Protein AF-A0A523NC60-F1 (afdb_monomer)

Structure (mmCIF, N/CA/C/O backbone):
data_AF-A0A523NC60-F1
#
_entry.id   AF-A0A523NC60-F1
#
loop_
_atom_site.group_PDB
_atom_site.id
_atom_site.type_symbol
_atom_site.label_atom_id
_atom_site.label_alt_id
_atom_site.label_comp_id
_atom_site.label_asym_id
_atom_site.label_entity_id
_atom_site.label_seq_id
_atom_site.pdbx_PDB_ins_code
_atom_site.Cartn_x
_atom_site.Cartn_y
_atom_site.Cartn_z
_atom_site.occupancy
_atom_site.B_iso_or_equiv
_atom_site.auth_seq_id
_atom_site.auth_comp_id
_atom_site.auth_asym_id
_atom_site.auth_atom_id
_atom_site.pdbx_PDB_model_num
ATOM 1 N N . MET A 1 1 ? 5.456 19.891 18.892 1.00 43.47 1 MET A N 1
ATOM 2 C CA . MET A 1 1 ? 4.558 19.012 18.107 1.00 43.47 1 MET A CA 1
ATOM 3 C C . MET A 1 1 ? 5.278 17.685 17.909 1.00 43.47 1 MET A C 1
ATOM 5 O O . MET A 1 1 ? 6.424 17.712 17.483 1.00 43.47 1 MET A O 1
ATOM 9 N N . LYS A 1 2 ? 4.691 16.555 18.322 1.00 43.59 2 LYS A N 1
ATOM 10 C CA . LYS A 1 2 ? 5.332 15.228 18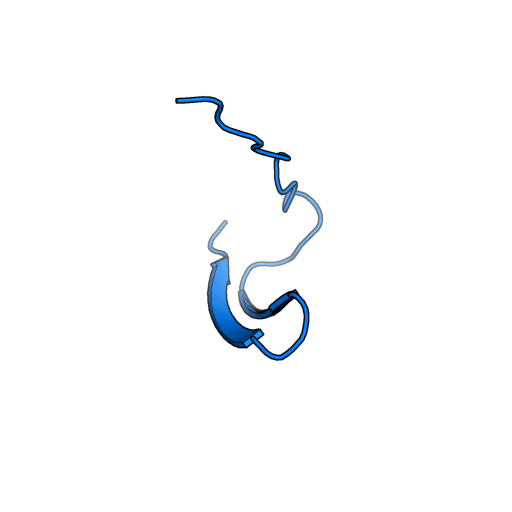.253 1.00 43.59 2 LYS A CA 1
ATOM 11 C C . LYS A 1 2 ? 4.890 14.550 16.948 1.00 43.59 2 LYS A C 1
ATOM 13 O O . LYS A 1 2 ? 3.704 14.284 16.794 1.00 43.59 2 LYS A O 1
ATOM 18 N N . ASN A 1 3 ? 5.812 14.318 16.014 1.00 51.56 3 ASN A N 1
ATOM 19 C CA . ASN A 1 3 ? 5.528 13.611 14.762 1.00 51.56 3 ASN A CA 1
ATOM 20 C C . ASN A 1 3 ? 5.615 12.099 15.011 1.00 51.56 3 ASN A C 1
ATOM 22 O O . ASN A 1 3 ? 6.707 11.565 15.179 1.00 51.56 3 ASN A O 1
ATOM 26 N N . PHE A 1 4 ? 4.473 11.412 15.065 1.00 59.53 4 PHE A N 1
ATOM 27 C CA . PHE A 1 4 ? 4.420 9.949 15.003 1.00 59.53 4 PHE A CA 1
ATOM 28 C C . PHE A 1 4 ? 4.428 9.534 13.528 1.00 59.53 4 PHE A C 1
ATOM 30 O O . PHE A 1 4 ? 3.378 9.473 12.894 1.00 59.53 4 PHE A O 1
ATOM 37 N N . GLY A 1 5 ? 5.617 9.322 12.963 1.00 63.47 5 GLY A N 1
ATOM 38 C CA . GLY A 1 5 ? 5.786 8.852 11.589 1.00 63.47 5 GLY A CA 1
ATOM 39 C C . GLY A 1 5 ? 6.368 7.445 11.579 1.00 63.47 5 GLY A C 1
ATOM 40 O O . GLY A 1 5 ? 7.505 7.261 11.996 1.00 63.47 5 GLY A O 1
ATOM 41 N N . GLY A 1 6 ? 5.590 6.460 11.129 1.00 67.69 6 GLY A N 1
ATOM 42 C CA . GLY A 1 6 ? 6.141 5.188 10.663 1.00 67.69 6 GLY A CA 1
ATOM 43 C C . GLY A 1 6 ? 6.573 5.337 9.206 1.00 67.69 6 GLY A C 1
ATOM 44 O O . GLY A 1 6 ? 5.867 5.979 8.426 1.00 67.69 6 GLY A O 1
ATOM 45 N N . GLU A 1 7 ? 7.723 4.779 8.836 1.00 77.94 7 GLU A N 1
ATOM 46 C CA . GLU A 1 7 ? 8.166 4.765 7.441 1.00 77.94 7 GLU A CA 1
ATOM 47 C C . GLU A 1 7 ? 7.397 3.703 6.651 1.00 77.94 7 GLU A C 1
ATOM 49 O O . GLU A 1 7 ? 7.301 2.542 7.051 1.00 77.94 7 GLU A O 1
ATOM 54 N N . PHE A 1 8 ? 6.842 4.104 5.508 1.00 79.38 8 PHE A N 1
ATOM 55 C CA . PHE A 1 8 ? 6.255 3.177 4.550 1.00 79.38 8 PHE A CA 1
ATOM 56 C C . PHE A 1 8 ? 7.351 2.677 3.604 1.00 79.38 8 PHE A C 1
ATOM 58 O O . PHE A 1 8 ? 7.859 3.442 2.786 1.00 79.38 8 PHE A O 1
ATOM 65 N N . ASN A 1 9 ? 7.710 1.396 3.707 1.00 83.06 9 ASN A N 1
ATOM 66 C CA . ASN A 1 9 ? 8.657 0.762 2.793 1.00 83.06 9 ASN A CA 1
ATOM 67 C C . ASN A 1 9 ? 7.912 0.161 1.588 1.00 83.06 9 ASN A C 1
ATOM 69 O O . ASN A 1 9 ? 7.154 -0.796 1.734 1.00 83.06 9 ASN A O 1
ATOM 73 N N . ALA A 1 10 ? 8.151 0.722 0.400 1.00 87.12 10 ALA A N 1
ATOM 74 C CA . ALA A 1 10 ? 7.538 0.304 -0.863 1.00 87.12 10 ALA A CA 1
ATOM 75 C C . ALA A 1 10 ? 8.496 -0.464 -1.795 1.00 87.12 10 ALA A C 1
ATOM 77 O O . ALA A 1 10 ? 8.165 -0.681 -2.961 1.00 87.12 10 ALA A O 1
ATOM 78 N N . ASN A 1 11 ? 9.689 -0.855 -1.328 1.00 88.06 11 ASN A N 1
ATOM 79 C CA . ASN A 1 11 ? 10.763 -1.363 -2.195 1.00 88.06 11 ASN A CA 1
ATOM 80 C C . ASN A 1 11 ? 10.360 -2.616 -2.992 1.00 88.06 11 ASN A C 1
ATOM 82 O O . ASN A 1 11 ? 10.718 -2.755 -4.166 1.00 88.06 11 ASN A O 1
ATOM 86 N N . GLU A 1 12 ? 9.555 -3.488 -2.387 1.00 92.25 12 GLU A N 1
ATOM 87 C CA . GLU A 1 12 ? 9.104 -4.751 -2.985 1.00 92.25 12 GLU A CA 1
ATOM 88 C C . GLU A 1 12 ? 7.850 -4.604 -3.864 1.00 92.25 12 GLU A C 1
ATOM 90 O O . GLU A 1 12 ? 7.443 -5.553 -4.530 1.00 92.25 12 GLU A O 1
ATOM 95 N N . LEU A 1 13 ? 7.249 -3.411 -3.927 1.00 93.00 13 LEU A N 1
ATOM 96 C CA . LEU A 1 13 ? 6.043 -3.171 -4.718 1.00 93.00 13 LEU A CA 1
ATOM 97 C C . LEU A 1 13 ? 6.395 -2.807 -6.175 1.00 93.00 13 LEU A C 1
ATOM 99 O O . LEU A 1 13 ? 7.302 -2.000 -6.406 1.00 93.00 13 LEU A O 1
ATOM 103 N N . PRO A 1 14 ? 5.725 -3.381 -7.192 1.00 94.81 14 PRO A N 1
ATOM 104 C CA . PRO A 1 14 ? 5.905 -2.971 -8.586 1.00 94.81 14 PRO A CA 1
ATOM 105 C C . PRO A 1 14 ? 5.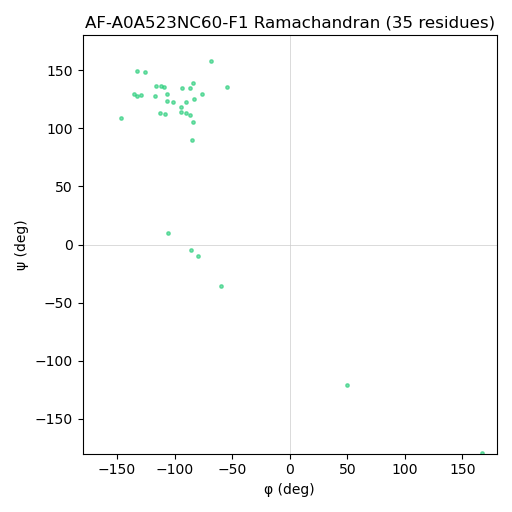355 -1.559 -8.837 1.00 94.81 14 PRO A C 1
ATOM 107 O O . PRO A 1 14 ? 4.479 -1.089 -8.109 1.00 94.81 14 PRO A O 1
ATOM 110 N N . SER A 1 15 ? 5.825 -0.887 -9.892 1.00 96.25 15 SER A N 1
ATOM 111 C CA . SER A 1 15 ? 5.213 0.370 -10.343 1.00 96.25 15 SER A CA 1
ATOM 112 C C . SER A 1 15 ? 3.718 0.168 -10.596 1.00 96.25 15 SER A C 1
ATOM 114 O O . SER A 1 15 ? 3.313 -0.835 -11.186 1.00 96.25 15 SER A O 1
ATOM 116 N N . GLY A 1 16 ? 2.887 1.099 -10.140 1.00 96.44 16 GLY A N 1
ATOM 117 C CA . GLY A 1 16 ? 1.440 0.935 -10.217 1.00 96.44 16 GLY A CA 1
ATOM 118 C C . GLY A 1 16 ? 0.655 1.937 -9.387 1.00 96.44 16 GLY A C 1
ATOM 119 O O . GLY A 1 16 ? 1.208 2.822 -8.732 1.00 96.44 16 GLY A O 1
ATOM 120 N N . ILE A 1 17 ? -0.667 1.794 -9.429 1.00 96.06 17 ILE A N 1
ATOM 121 C CA . ILE A 1 17 ? -1.601 2.605 -8.650 1.00 96.06 17 ILE A CA 1
ATOM 122 C C . ILE A 1 17 ? -2.064 1.782 -7.452 1.00 96.06 17 ILE A C 1
ATOM 124 O O . ILE A 1 17 ? -2.645 0.712 -7.617 1.00 96.06 17 ILE A O 1
ATOM 128 N N . TYR A 1 18 ? -1.844 2.312 -6.254 1.00 94.94 18 TYR A N 1
ATOM 129 C CA . TYR A 1 18 ? -2.201 1.680 -4.990 1.00 94.94 18 TYR A CA 1
ATOM 130 C C . TYR A 1 18 ? -3.249 2.518 -4.269 1.00 94.94 18 TYR A C 1
ATOM 132 O O . TYR A 1 18 ? -3.135 3.741 -4.183 1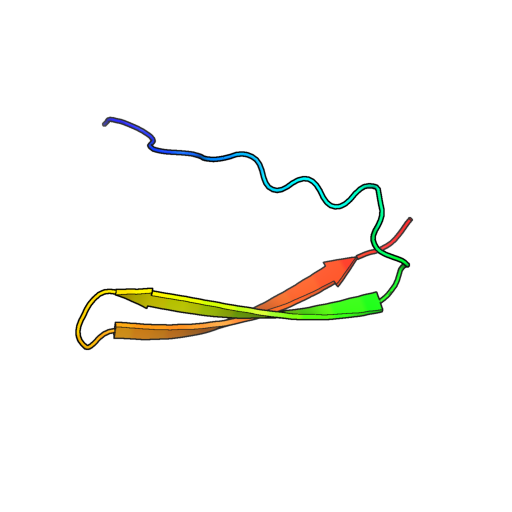.00 94.94 18 TYR A O 1
ATOM 140 N N . PHE A 1 19 ? -4.262 1.861 -3.716 1.00 96.00 19 PHE A N 1
ATOM 141 C CA . PHE A 1 19 ? -5.237 2.496 -2.840 1.00 96.00 19 PHE A CA 1
ATOM 142 C C . PHE A 1 19 ? -5.018 2.004 -1.419 1.00 96.00 19 PHE A C 1
ATOM 144 O O . PHE A 1 19 ? -4.853 0.807 -1.195 1.00 96.00 19 PHE A O 1
ATOM 151 N N . TYR A 1 20 ? -5.039 2.920 -0.459 1.00 91.56 20 TYR A N 1
ATOM 152 C CA . TYR A 1 20 ? -4.948 2.578 0.954 1.00 91.56 20 TYR A CA 1
ATOM 153 C C . TYR A 1 20 ? -6.009 3.323 1.752 1.00 91.56 20 TYR A C 1
ATOM 155 O O . TYR A 1 20 ? -6.431 4.427 1.392 1.00 91.56 20 TYR A O 1
ATOM 163 N N . LYS A 1 21 ? -6.458 2.692 2.836 1.00 93.38 21 LYS A N 1
ATOM 164 C CA . LYS A 1 21 ? -7.480 3.228 3.730 1.00 93.38 21 LYS A CA 1
ATOM 165 C C . LYS A 1 21 ? -6.826 3.688 5.025 1.00 93.38 21 LYS A C 1
ATOM 167 O O . LYS A 1 21 ? -6.185 2.899 5.711 1.00 93.38 21 LYS A O 1
ATOM 172 N N . LEU A 1 22 ? -7.028 4.951 5.372 1.00 92.56 22 LEU A N 1
ATOM 173 C CA . LEU A 1 22 ? -6.802 5.463 6.716 1.00 92.56 22 LEU A CA 1
ATOM 174 C C . LEU A 1 22 ? -8.102 5.307 7.498 1.00 92.56 22 LEU A C 1
ATOM 176 O O . LEU A 1 22 ? -9.139 5.818 7.072 1.00 92.56 22 LEU A O 1
ATOM 180 N N . GLN A 1 23 ? -8.052 4.590 8.615 1.00 94.69 23 GLN A N 1
ATOM 181 C CA . GLN A 1 23 ? -9.205 4.387 9.484 1.00 94.69 23 GLN A CA 1
ATOM 182 C C . GLN A 1 23 ? -8.839 4.735 10.926 1.00 94.69 23 GLN A C 1
ATOM 184 O O . GLN A 1 23 ? -7.841 4.240 11.445 1.00 94.69 23 GLN A O 1
ATOM 189 N N . ALA A 1 24 ? -9.654 5.579 11.557 1.00 94.75 24 ALA A N 1
ATOM 190 C CA . ALA A 1 24 ? -9.533 5.957 12.960 1.00 94.75 24 ALA A CA 1
ATOM 191 C C . ALA A 1 24 ? -10.933 6.186 13.543 1.00 94.75 24 ALA A C 1
ATOM 193 O O . ALA A 1 24 ? -11.588 7.168 13.204 1.00 94.75 24 ALA A O 1
ATOM 194 N N . ASN A 1 25 ? -11.395 5.291 14.419 1.00 95.06 25 ASN A N 1
ATOM 195 C CA . ASN A 1 25 ? -12.772 5.293 14.930 1.00 95.06 25 ASN A CA 1
ATOM 196 C C . ASN A 1 25 ? -13.791 5.402 13.774 1.00 95.06 25 ASN A C 1
ATOM 198 O O . ASN A 1 25 ? -13.785 4.570 12.869 1.00 95.06 25 ASN A O 1
ATOM 202 N N . GLU A 1 26 ? -14.625 6.442 13.784 1.00 95.94 26 GLU A N 1
ATOM 203 C CA . GLU A 1 26 ? -15.645 6.730 12.768 1.00 95.94 26 GLU A CA 1
ATOM 204 C C . GLU A 1 26 ? -15.080 7.400 11.504 1.00 95.94 26 GLU A C 1
ATOM 206 O O . GLU A 1 26 ? -15.770 7.523 10.493 1.00 95.94 26 GLU A O 1
ATOM 211 N N . PHE A 1 27 ? -13.814 7.825 11.524 1.00 95.38 27 PHE A N 1
ATOM 212 C CA . PHE A 1 27 ? -13.158 8.419 10.367 1.00 95.38 27 PHE A CA 1
ATOM 213 C C . PHE A 1 27 ? -12.615 7.335 9.432 1.00 95.38 27 PHE A C 1
ATOM 215 O O . PHE A 1 27 ? -11.803 6.494 9.826 1.00 95.38 27 PHE A O 1
ATOM 222 N N . ALA A 1 28 ? -13.012 7.401 8.161 1.00 96.50 28 ALA A N 1
ATOM 223 C CA . ALA A 1 28 ? -12.470 6.579 7.089 1.00 96.50 28 ALA A CA 1
ATOM 224 C C . ALA A 1 28 ? -12.127 7.447 5.873 1.00 96.50 28 ALA A C 1
ATOM 226 O O . ALA A 1 28 ? -12.969 8.182 5.362 1.00 96.50 28 ALA A O 1
ATOM 227 N N . GLN A 1 29 ? -10.897 7.323 5.374 1.00 97.12 29 GLN A N 1
ATOM 228 C CA . GLN A 1 29 ? -10.443 8.016 4.172 1.00 97.12 29 GLN A CA 1
ATOM 229 C C . GLN A 1 29 ? -9.672 7.063 3.264 1.00 97.12 29 GLN A C 1
ATOM 231 O O . GLN A 1 29 ? -8.728 6.410 3.698 1.00 97.12 29 GLN A O 1
ATOM 236 N N . ILE A 1 30 ? -10.038 7.026 1.984 1.00 96.62 30 ILE A N 1
ATOM 237 C CA . ILE A 1 30 ? -9.271 6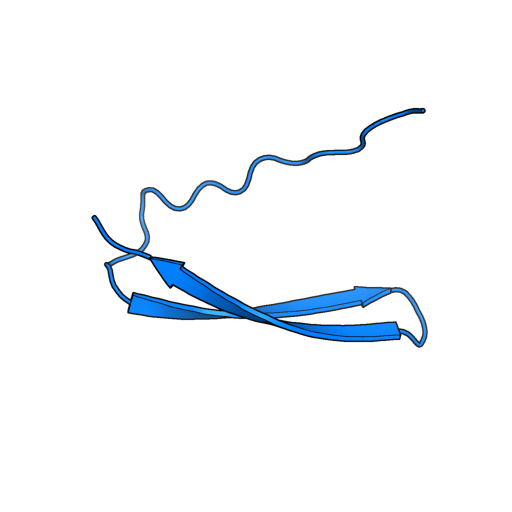.324 0.952 1.00 96.62 30 ILE A CA 1
ATOM 238 C C . ILE A 1 30 ? -8.323 7.322 0.288 1.00 96.62 30 ILE A C 1
ATOM 240 O O . ILE A 1 30 ? -8.716 8.440 -0.051 1.00 96.62 30 IL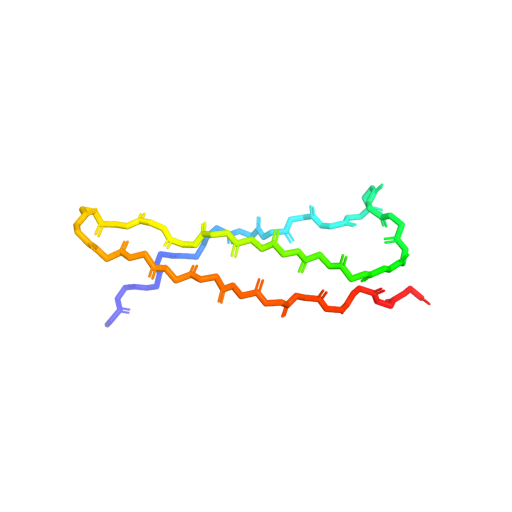E A O 1
ATOM 244 N N . LYS A 1 31 ? -7.070 6.918 0.097 1.00 95.12 31 LYS A N 1
ATOM 245 C CA . LYS A 1 31 ? -6.042 7.690 -0.606 1.00 95.12 31 LYS A CA 1
ATOM 246 C C . LYS A 1 31 ? -5.439 6.852 -1.732 1.00 95.12 31 LYS A C 1
ATOM 248 O O . LYS A 1 31 ? -5.358 5.629 -1.633 1.00 95.12 31 LYS A O 1
ATOM 253 N N . LYS A 1 32 ? -5.027 7.531 -2.805 1.00 95.12 32 LYS A N 1
ATOM 254 C CA . LYS A 1 32 ? -4.379 6.947 -3.986 1.00 95.12 32 LYS A CA 1
ATOM 255 C C . LYS A 1 32 ? -2.891 7.294 -3.975 1.00 95.12 32 LYS A C 1
ATOM 257 O O . LYS A 1 32 ? -2.552 8.469 -3.861 1.00 95.12 32 LYS A O 1
ATOM 262 N N . ILE A 1 33 ? -2.036 6.293 -4.143 1.00 94.06 33 ILE A N 1
ATOM 263 C CA . ILE A 1 33 ? -0.590 6.420 -4.355 1.00 94.06 33 ILE A CA 1
ATOM 264 C C . ILE A 1 33 ? -0.289 5.968 -5.778 1.00 94.06 33 ILE A C 1
ATOM 266 O O . ILE A 1 33 ? -0.817 4.959 -6.240 1.00 94.06 33 ILE A O 1
ATOM 270 N N . ILE A 1 34 ? 0.559 6.719 -6.470 1.00 94.44 34 ILE A N 1
AT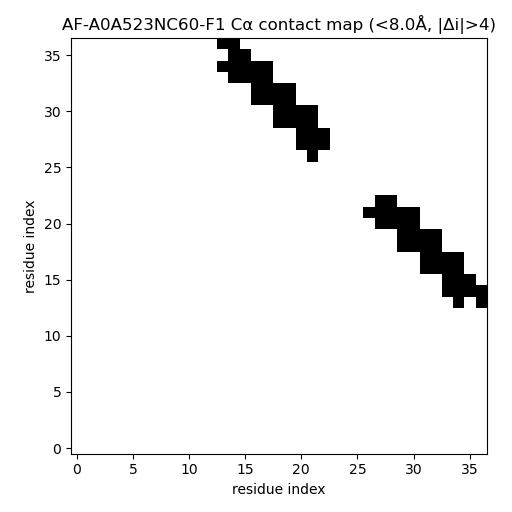OM 271 C CA . ILE A 1 34 ? 1.135 6.311 -7.748 1.00 94.44 34 ILE A CA 1
ATOM 272 C C . ILE A 1 34 ? 2.600 6.000 -7.459 1.00 94.44 34 ILE A C 1
ATOM 274 O O . ILE A 1 34 ? 3.351 6.901 -7.090 1.00 94.44 34 ILE A O 1
ATOM 278 N N . LEU A 1 35 ? 2.978 4.729 -7.570 1.00 93.81 35 LEU A N 1
ATOM 279 C CA . LEU A 1 35 ? 4.357 4.283 -7.416 1.00 93.81 35 LEU A CA 1
ATOM 280 C C . LEU A 1 35 ? 5.001 4.218 -8.799 1.00 93.81 35 LEU A C 1
ATOM 282 O O . LEU A 1 35 ? 4.557 3.455 -9.658 1.00 93.81 35 LEU A O 1
ATOM 286 N N . LEU A 1 36 ? 6.038 5.024 -8.993 1.00 91.25 36 LEU A N 1
ATOM 287 C CA . LEU A 1 36 ? 6.884 5.034 -10.180 1.00 91.25 36 LEU A CA 1
ATOM 288 C C . LEU A 1 36 ? 8.299 4.649 -9.728 1.00 91.25 36 LEU A C 1
ATOM 290 O O . LEU A 1 36 ? 8.799 5.235 -8.769 1.00 91.25 36 LEU A O 1
ATOM 294 N N . LYS A 1 37 ? 8.895 3.650 -10.379 1.00 84.06 37 LYS A N 1
ATOM 295 C CA . LYS A 1 37 ? 10.303 3.258 -10.230 1.00 84.06 37 LYS A CA 1
ATOM 296 C C . LYS A 1 37 ? 11.112 3.787 -11.405 1.00 84.06 37 LYS A C 1
ATOM 298 O O . LYS A 1 37 ? 10.520 3.864 -12.506 1.00 84.06 37 LYS A O 1
#

Radius of gyration: 12.68 Å; Cα contacts (8 Å, |Δi|>4): 36; chains: 1; bounding box: 26×24×29 Å

pLDDT: mean 86.38, std 15.07, range [43.47, 97.12]

Mean predicted aligned error: 5.69 Å

Nearest PDB structures (foldseek):
  6v92-assembly1_L  TM=4.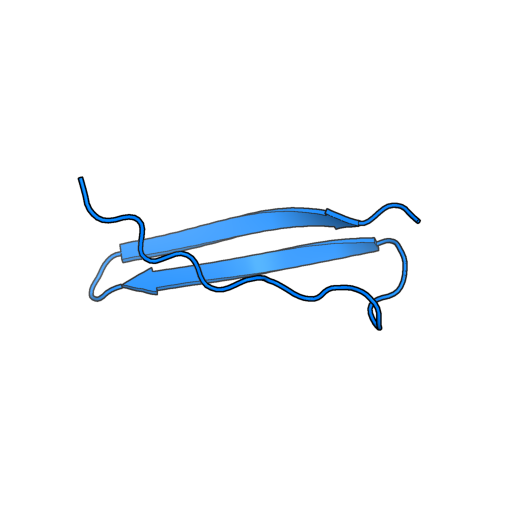886E-01  e=2.137E+0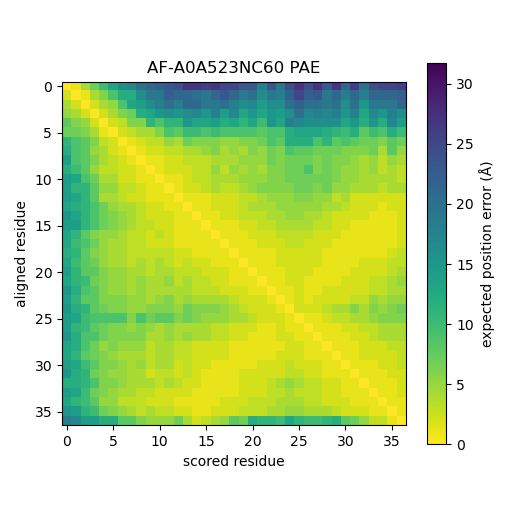0  Saccharomyces cerevisiae S288C
  8to0-assembly1_A1  TM=4.842E-01  e=6.993E+00  Mus musculus
  7rro-assembly1_E1  TM=4.843E-01  e=8.040E+00  Bos taurus

Foldseek 3Di:
DDDPDDDDDCPPPDFDKDWDWDDDPPDIDIDIDGDDD

Secondary structure (DSSP, 8-state):
----------TTSPSEEEEEEEEETTEEEEEEEEE--

Solvent-accessible surface area (backbone atoms only — not comparable to full-atom values): 2719 Å² total; per-residue (Å²): 136,85,83,90,75,82,85,84,85,60,84,91,57,74,69,43,80,45,76,49,76,52,73,56,92,93,47,74,46,79,47,79,45,78,45,80,126

Sequence (37 aa):
MKNFGGEFNANELPSGIYFYKLQANEFAQI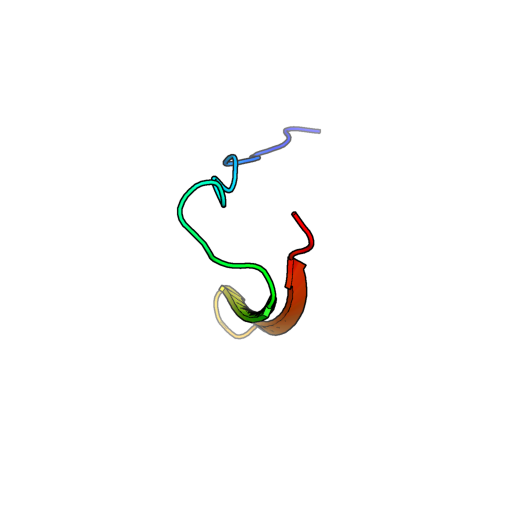KKIILLK